Protein AF-A0ABD3BQ41-F1 (afdb_monomer_lite)

Foldseek 3Di:
DPDPPDFKDKAADPQKDFLVVQVVVVPVVDDLVDWAKEAADAPDPVSCVVAHRFWHDRNLMIMTRPVNVVVCVVCLVVQCVVPVVQDDDGSSVSSSCVVVVHTYPYDLLRYNCPDEEACLVVVVVRPPGQNTMDGPLVHYDQNDPPDDSVVSVVVVVVVSD

Radius of gyration: 16.34 Å; chains: 1; bounding box: 42×36×44 Å

InterPro domains:
  IPR006740 Protein of unknown function DUF604 [PF04646] (47-158)

pLDDT: mean 90.72, std 9.32, range [52.38, 98.75]

Organism: NCBI:txid1961234

Structure (mmCIF, N/CA/C/O backbone):
data_AF-A0ABD3BQ41-F1
#
_entry.id   AF-A0ABD3BQ41-F1
#
loop_
_atom_site.group_PDB
_atom_site.id
_atom_site.type_symbol
_atom_site.label_atom_id
_atom_site.label_alt_id
_atom_site.label_comp_id
_atom_site.label_asym_id
_atom_site.label_entity_id
_atom_site.label_seq_id
_atom_site.pdbx_PDB_ins_code
_atom_site.Cartn_x
_atom_site.Cartn_y
_atom_site.Cartn_z
_atom_site.occupancy
_atom_site.B_iso_or_equiv
_atom_site.auth_seq_id
_atom_site.auth_comp_id
_atom_site.auth_asym_id
_atom_site.auth_atom_id
_atom_site.pdbx_PDB_model_num
ATOM 1 N N . MET A 1 1 ? -20.639 2.529 5.522 1.00 55.22 1 MET A N 1
ATOM 2 C CA . MET A 1 1 ? -20.097 1.268 4.955 1.00 55.22 1 MET A CA 1
ATOM 3 C C . MET A 1 1 ? -21.197 0.204 4.922 1.00 55.22 1 MET A C 1
ATOM 5 O O . MET A 1 1 ? -21.706 -0.122 5.985 1.00 55.22 1 MET A O 1
ATOM 9 N N . GLY A 1 2 ? -21.616 -0.276 3.739 1.00 52.38 2 GLY A N 1
ATOM 10 C CA . GLY A 1 2 ? -22.884 -1.019 3.554 1.00 52.38 2 GLY A CA 1
ATOM 11 C C . GLY A 1 2 ? -22.803 -2.370 2.828 1.00 52.38 2 GLY A C 1
ATOM 12 O O . GLY A 1 2 ? -23.832 -2.872 2.393 1.00 52.38 2 GLY A O 1
ATOM 13 N N . ASN A 1 3 ? -21.614 -2.960 2.676 1.00 63.28 3 ASN A N 1
ATOM 14 C CA . ASN A 1 3 ? -21.458 -4.294 2.090 1.00 63.28 3 ASN A CA 1
ATOM 15 C C . ASN A 1 3 ? -20.901 -5.263 3.144 1.00 63.28 3 ASN A C 1
ATOM 17 O O . ASN A 1 3 ? -19.790 -5.067 3.636 1.00 63.28 3 ASN A O 1
ATOM 21 N N . ASN A 1 4 ? -21.682 -6.287 3.499 1.00 66.00 4 ASN A N 1
ATOM 22 C CA . ASN A 1 4 ? -21.367 -7.231 4.579 1.00 66.00 4 ASN A CA 1
ATOM 23 C C . ASN A 1 4 ? -20.271 -8.250 4.222 1.00 66.00 4 ASN A C 1
ATOM 25 O O . ASN A 1 4 ? -19.915 -9.058 5.073 1.00 66.00 4 ASN A O 1
ATOM 29 N N . ASN A 1 5 ? -19.741 -8.229 2.994 1.00 87.19 5 ASN A N 1
ATOM 30 C CA . ASN A 1 5 ? -18.760 -9.215 2.531 1.00 87.19 5 ASN A CA 1
ATOM 31 C C . ASN A 1 5 ? -17.375 -8.627 2.193 1.00 87.19 5 ASN A C 1
ATOM 33 O O . ASN A 1 5 ? -16.519 -9.328 1.658 1.00 87.19 5 ASN A O 1
ATOM 37 N N . VAL A 1 6 ? -17.137 -7.341 2.473 1.00 93.88 6 VAL A N 1
ATOM 38 C CA . VAL A 1 6 ? -15.811 -6.731 2.277 1.00 93.88 6 VAL A CA 1
ATOM 39 C C . VAL A 1 6 ? -14.909 -7.103 3.451 1.00 93.88 6 VAL A C 1
ATOM 41 O O . VAL A 1 6 ? -15.266 -6.866 4.601 1.00 93.88 6 VAL A O 1
ATOM 44 N N . ARG A 1 7 ? -13.738 -7.675 3.155 1.00 96.75 7 ARG A N 1
ATOM 45 C CA . ARG A 1 7 ? -12.737 -8.095 4.156 1.00 96.75 7 ARG A CA 1
ATOM 46 C C . ARG A 1 7 ? -11.553 -7.138 4.248 1.00 96.75 7 ARG A C 1
ATOM 48 O O . ARG A 1 7 ? -11.039 -6.903 5.336 1.00 96.75 7 ARG A O 1
ATOM 55 N N . TRP A 1 8 ? -11.164 -6.570 3.112 1.00 98.00 8 TRP A N 1
ATOM 56 C CA . TRP A 1 8 ? -9.975 -5.743 2.957 1.00 98.00 8 TRP A CA 1
ATOM 57 C C . TRP A 1 8 ? -10.299 -4.526 2.098 1.00 98.00 8 TRP A C 1
ATOM 59 O O . TRP A 1 8 ? -11.072 -4.627 1.144 1.00 98.00 8 TRP A O 1
ATOM 69 N N . PHE A 1 9 ? -9.692 -3.395 2.436 1.00 97.50 9 PHE A N 1
ATOM 70 C CA . PHE A 1 9 ? -9.621 -2.208 1.593 1.00 97.50 9 PHE A CA 1
ATOM 71 C C . PHE A 1 9 ? -8.176 -2.035 1.160 1.00 97.50 9 PHE A C 1
ATOM 73 O O . PHE A 1 9 ? -7.289 -2.123 2.004 1.00 97.50 9 PHE A O 1
ATOM 80 N N . VAL A 1 10 ? -7.951 -1.805 -0.128 1.00 97.81 10 VAL A N 1
ATOM 81 C CA . VAL A 1 10 ? -6.614 -1.639 -0.703 1.00 97.81 10 VAL A CA 1
ATOM 82 C C . VAL A 1 10 ? -6.526 -0.233 -1.278 1.00 97.81 10 VAL A C 1
ATOM 84 O O . VAL A 1 10 ? -7.430 0.187 -2.000 1.00 97.81 10 VAL A O 1
ATOM 87 N N . MET A 1 11 ? -5.469 0.483 -0.916 1.00 96.31 11 MET A N 1
ATOM 88 C CA . MET A 1 11 ? -5.113 1.797 -1.442 1.00 96.31 11 MET A CA 1
ATOM 89 C C . MET A 1 11 ? -3.844 1.652 -2.284 1.00 96.31 11 MET A C 1
ATOM 91 O O . MET A 1 11 ? -2.986 0.830 -1.962 1.00 96.31 11 MET A O 1
ATOM 95 N N . GLY A 1 12 ? -3.767 2.417 -3.366 1.00 95.06 12 GLY A N 1
ATOM 96 C CA . GLY A 1 12 ? -2.592 2.573 -4.214 1.00 95.06 12 GLY A CA 1
ATOM 97 C C . GLY A 1 12 ? -2.723 3.846 -5.048 1.00 95.06 12 GLY A C 1
ATOM 98 O O . GLY A 1 12 ? -3.836 4.372 -5.179 1.00 95.06 12 GLY A O 1
ATOM 99 N N . ASP A 1 13 ? -1.610 4.302 -5.607 1.00 93.25 13 ASP A N 1
ATOM 100 C CA . ASP A 1 13 ? -1.566 5.447 -6.516 1.00 93.25 13 ASP A CA 1
ATOM 101 C C . ASP A 1 13 ? -1.982 5.044 -7.944 1.00 93.25 13 ASP A C 1
ATOM 103 O O . ASP A 1 13 ? -2.185 3.865 -8.258 1.00 93.25 13 ASP A O 1
ATOM 107 N N . ASP A 1 14 ? -2.175 6.028 -8.826 1.00 91.00 14 ASP A N 1
ATOM 108 C CA . ASP A 1 14 ? -2.661 5.817 -10.196 1.00 91.00 14 ASP A CA 1
ATOM 109 C C . ASP A 1 14 ? -1.618 5.193 -11.141 1.00 91.00 14 ASP A C 1
ATOM 111 O O . ASP A 1 14 ? -1.974 4.671 -12.202 1.00 91.00 14 ASP A O 1
ATOM 115 N N . ASP A 1 15 ? -0.354 5.175 -10.731 1.00 89.88 15 ASP A N 1
ATOM 116 C CA . ASP A 1 15 ? 0.783 4.516 -11.375 1.00 89.88 15 ASP A CA 1
ATOM 117 C C . ASP A 1 15 ? 1.266 3.256 -10.616 1.00 89.88 15 ASP A C 1
ATOM 119 O O . ASP A 1 15 ? 2.312 2.683 -10.946 1.00 89.88 15 ASP A O 1
ATOM 123 N N . THR A 1 16 ? 0.487 2.765 -9.643 1.00 92.06 16 THR A N 1
ATOM 124 C CA . THR A 1 16 ? 0.738 1.494 -8.945 1.00 92.06 16 THR A CA 1
ATOM 125 C C . THR A 1 16 ? 0.128 0.309 -9.691 1.00 92.06 16 THR A C 1
ATOM 127 O O . THR A 1 16 ? -1.073 0.248 -9.962 1.00 92.06 16 THR A O 1
ATOM 130 N N . VAL A 1 17 ? 0.942 -0.713 -9.960 1.00 91.88 17 VAL A N 1
ATOM 131 C CA . VAL A 1 17 ? 0.500 -1.968 -10.581 1.00 91.88 17 VAL A CA 1
ATOM 132 C C . VAL A 1 17 ? 0.466 -3.077 -9.536 1.00 91.88 17 VAL A C 1
ATOM 134 O O . VAL A 1 17 ? 1.503 -3.444 -8.990 1.00 91.88 17 VAL A O 1
ATOM 137 N N . PHE A 1 18 ? -0.716 -3.656 -9.297 1.00 93.44 18 PHE A N 1
ATOM 138 C CA . PHE A 1 18 ? -0.901 -4.786 -8.380 1.00 93.44 18 PHE A CA 1
ATOM 139 C C . PHE A 1 18 ? -0.964 -6.134 -9.103 1.00 93.44 18 PHE A C 1
ATOM 141 O O . PHE A 1 18 ? -1.746 -6.330 -10.037 1.00 93.44 18 PHE A O 1
ATOM 148 N N . VAL A 1 19 ? -0.244 -7.118 -8.570 1.00 93.62 19 VAL A N 1
ATOM 149 C CA . VAL A 1 19 ? -0.401 -8.537 -8.901 1.00 93.62 19 VAL A CA 1
ATOM 150 C C . VAL A 1 19 ? -1.518 -9.103 -8.030 1.00 93.62 19 VAL A C 1
ATOM 152 O O . VAL A 1 19 ? -1.294 -9.642 -6.947 1.00 93.62 19 VAL A O 1
ATOM 155 N N . THR A 1 20 ? -2.756 -8.918 -8.483 1.00 93.62 20 THR A N 1
ATOM 156 C CA . THR A 1 20 ? -3.960 -9.159 -7.667 1.00 93.62 20 THR A CA 1
ATOM 157 C C . THR A 1 20 ? -4.057 -10.574 -7.086 1.00 93.62 20 THR A C 1
ATOM 159 O O . THR A 1 20 ? -4.438 -10.718 -5.925 1.00 93.62 20 THR A O 1
ATOM 162 N N . ASP A 1 21 ? -3.641 -11.611 -7.818 1.00 93.62 21 ASP A N 1
ATOM 163 C CA . ASP A 1 21 ? -3.617 -12.988 -7.303 1.00 93.62 21 ASP A CA 1
ATOM 164 C C . ASP A 1 21 ? -2.658 -13.147 -6.113 1.00 93.62 21 ASP A C 1
ATOM 166 O O . ASP A 1 21 ? -2.995 -13.785 -5.111 1.00 93.62 21 ASP A O 1
ATOM 170 N N . ASN A 1 22 ? -1.478 -12.525 -6.181 1.00 95.25 22 ASN A N 1
ATOM 171 C CA . ASN A 1 22 ? -0.509 -12.532 -5.086 1.00 95.25 22 ASN A CA 1
ATOM 172 C C . ASN A 1 22 ? -0.988 -11.684 -3.909 1.00 95.25 22 ASN A C 1
ATOM 174 O O . ASN A 1 22 ? -0.867 -12.125 -2.769 1.00 95.25 22 ASN A O 1
ATOM 178 N N . LEU A 1 23 ? -1.599 -10.527 -4.174 1.00 96.94 23 LEU A N 1
ATOM 179 C CA . LEU A 1 23 ? -2.230 -9.705 -3.143 1.00 96.94 23 LEU A CA 1
ATOM 180 C C . LEU A 1 23 ? -3.273 -10.514 -2.359 1.00 96.94 23 LEU A C 1
ATOM 182 O O . LEU A 1 23 ? -3.229 -10.562 -1.134 1.00 96.94 23 LEU A O 1
ATOM 186 N N . VAL A 1 24 ? -4.178 -11.212 -3.052 1.00 96.31 24 VAL A N 1
ATOM 187 C CA . VAL A 1 24 ? -5.196 -12.056 -2.407 1.00 96.31 24 VAL A CA 1
ATOM 188 C C . VAL A 1 24 ? -4.555 -13.198 -1.615 1.00 96.31 24 VAL A C 1
ATOM 190 O O . VAL A 1 24 ? -4.980 -13.467 -0.492 1.00 96.31 24 VAL A O 1
ATOM 193 N N . ARG A 1 25 ? -3.521 -13.858 -2.156 1.00 95.75 25 ARG A N 1
ATOM 194 C CA . ARG A 1 25 ? -2.772 -14.907 -1.439 1.00 95.75 25 ARG A CA 1
ATOM 195 C C . ARG A 1 25 ? -2.151 -14.381 -0.147 1.00 95.75 25 ARG A C 1
ATOM 197 O O . ARG A 1 25 ? -2.304 -15.032 0.881 1.00 95.75 25 ARG A O 1
ATOM 204 N N . VAL A 1 26 ? -1.513 -13.212 -0.193 1.00 97.44 26 VAL A N 1
ATOM 205 C CA . VAL A 1 26 ? -0.890 -12.578 0.976 1.00 97.44 26 VAL A CA 1
ATOM 206 C C . VAL A 1 26 ? -1.944 -12.208 2.019 1.00 97.44 26 VAL A C 1
ATOM 208 O O . VAL A 1 26 ? -1.834 -12.604 3.175 1.00 97.44 26 VAL A O 1
ATOM 211 N N . LEU A 1 27 ? -3.025 -11.532 1.618 1.00 97.94 27 LEU A N 1
ATOM 212 C CA . LEU A 1 27 ? -4.088 -11.119 2.542 1.00 97.94 27 LEU A CA 1
ATOM 213 C C . LEU A 1 27 ? -4.843 -12.302 3.170 1.00 97.94 27 LEU A C 1
ATOM 215 O O . LEU A 1 27 ? -5.347 -12.183 4.284 1.00 97.94 27 LEU A O 1
ATOM 219 N N . ASN A 1 28 ? -4.900 -13.455 2.496 1.00 96.94 28 ASN A N 1
ATOM 220 C CA . ASN A 1 28 ? -5.500 -14.678 3.040 1.00 96.94 28 ASN A CA 1
ATOM 221 C C . ASN A 1 28 ? -4.681 -15.324 4.170 1.00 96.94 28 ASN A C 1
ATOM 223 O O . ASN A 1 28 ? -5.201 -16.210 4.846 1.00 96.94 28 ASN A O 1
ATOM 227 N N . MET A 1 29 ? -3.433 -14.901 4.396 1.00 97.12 29 MET A N 1
ATOM 228 C CA . MET A 1 29 ? -2.629 -15.373 5.531 1.00 97.12 29 MET A CA 1
ATOM 229 C C . MET A 1 29 ? -3.083 -14.768 6.870 1.00 97.12 29 MET A C 1
ATOM 231 O O . MET A 1 29 ? -2.727 -15.282 7.929 1.00 97.12 29 MET A O 1
ATOM 235 N N . TYR A 1 30 ? -3.869 -13.689 6.830 1.00 98.12 30 TYR A N 1
ATOM 236 C CA . TYR A 1 30 ? -4.244 -12.892 7.994 1.00 98.12 30 TYR A CA 1
ATOM 237 C C . TYR A 1 30 ? -5.725 -13.067 8.357 1.00 98.12 30 TYR A C 1
ATOM 239 O O . TYR A 1 30 ? -6.597 -13.125 7.486 1.00 98.12 30 TYR A O 1
ATOM 247 N N . ASP A 1 31 ? -6.037 -13.096 9.659 1.00 97.88 31 ASP A N 1
ATOM 248 C CA . ASP A 1 31 ? -7.427 -13.062 10.131 1.00 97.88 31 ASP A CA 1
ATOM 249 C C . ASP A 1 31 ? -8.025 -11.669 9.893 1.00 97.88 31 ASP A C 1
ATOM 251 O O . ASP A 1 31 ? -7.796 -10.728 10.652 1.00 97.88 31 ASP A O 1
ATOM 255 N N . HIS A 1 32 ? -8.841 -11.541 8.847 1.00 96.94 32 HIS A N 1
ATOM 256 C CA . HIS A 1 32 ? -9.467 -10.277 8.450 1.00 96.94 32 HIS A CA 1
ATOM 257 C C . HIS A 1 32 ? -10.413 -9.671 9.509 1.00 96.94 32 HIS A C 1
ATOM 259 O O . HIS A 1 32 ? -10.973 -8.596 9.283 1.00 96.94 32 HIS A O 1
ATOM 265 N N . ASN A 1 33 ? -10.676 -10.366 10.622 1.00 97.00 33 ASN A N 1
ATOM 266 C CA . ASN A 1 33 ? -11.464 -9.852 11.742 1.00 97.00 33 ASN A CA 1
ATOM 267 C C . ASN A 1 33 ? -10.618 -9.092 12.779 1.00 97.00 33 ASN A C 1
ATOM 269 O O . ASN A 1 33 ? -11.193 -8.441 13.653 1.00 97.00 33 ASN A O 1
ATOM 273 N N . GLN A 1 34 ? -9.286 -9.133 12.673 1.00 98.12 34 GLN A N 1
ATOM 274 C CA . GLN A 1 34 ? -8.368 -8.343 13.498 1.00 98.12 34 GLN A CA 1
ATOM 275 C C . GLN A 1 34 ? -7.970 -7.040 12.804 1.00 98.12 34 GLN A C 1
ATOM 277 O O . GLN A 1 34 ? -8.228 -6.850 11.617 1.00 98.12 34 GLN A O 1
ATOM 282 N N . TYR A 1 35 ? -7.321 -6.138 13.544 1.00 98.56 35 TYR A N 1
ATOM 283 C CA . TYR A 1 35 ? -6.768 -4.911 12.981 1.00 98.56 35 TYR A CA 1
ATOM 284 C C . TYR A 1 35 ? -5.431 -5.173 12.297 1.00 98.56 35 TYR A C 1
ATOM 286 O O . TYR A 1 35 ? -4.426 -5.435 12.950 1.00 98.56 35 TYR A O 1
ATOM 294 N N . TYR A 1 36 ? -5.432 -5.028 10.977 1.00 98.62 36 TYR A N 1
ATOM 295 C CA . TYR A 1 36 ? -4.237 -5.117 10.149 1.00 98.62 36 TYR A CA 1
ATOM 296 C C . TYR A 1 36 ? -4.093 -3.897 9.249 1.00 98.62 36 TYR A C 1
ATOM 298 O O . TYR A 1 36 ? -5.044 -3.540 8.548 1.00 98.62 36 TYR A O 1
ATOM 306 N N . TYR A 1 37 ? -2.890 -3.321 9.262 1.00 98.69 37 TYR A N 1
ATOM 307 C CA . TYR A 1 37 ? -2.370 -2.329 8.323 1.00 98.69 37 TYR A CA 1
ATOM 308 C C . TYR A 1 37 ? -1.153 -2.952 7.631 1.00 98.69 37 TYR A C 1
ATOM 310 O O . TYR A 1 37 ? -0.089 -3.060 8.236 1.00 98.69 37 TYR A O 1
ATOM 318 N N . ILE A 1 38 ? -1.346 -3.463 6.415 1.00 98.75 38 ILE A N 1
ATOM 319 C CA . ILE A 1 38 ? -0.385 -4.304 5.689 1.00 98.75 38 ILE A CA 1
ATOM 320 C C . ILE A 1 38 ? 0.162 -3.536 4.492 1.00 98.75 38 ILE A C 1
ATOM 322 O O . ILE A 1 38 ? -0.612 -3.038 3.684 1.00 98.75 38 ILE A O 1
ATOM 326 N N . GLY A 1 39 ? 1.478 -3.487 4.343 1.00 98.19 39 GLY A N 1
ATOM 327 C CA . GLY A 1 39 ? 2.152 -2.842 3.216 1.00 98.19 39 GLY A CA 1
ATOM 328 C C . GLY A 1 39 ? 3.658 -2.845 3.439 1.00 98.19 39 GLY A C 1
ATOM 329 O O . GLY A 1 39 ? 4.160 -3.679 4.193 1.00 98.19 39 GLY A O 1
ATOM 330 N N . SER A 1 40 ? 4.392 -1.906 2.845 1.00 97.06 40 SER A N 1
ATOM 331 C CA . SER A 1 40 ? 5.836 -1.791 3.077 1.00 97.06 40 SER A CA 1
ATOM 332 C C . SER A 1 40 ? 6.306 -0.343 3.174 1.00 97.06 40 SER A C 1
ATOM 334 O O . SER A 1 40 ? 5.660 0.588 2.699 1.00 97.06 40 SER A O 1
ATOM 336 N N . SER A 1 41 ? 7.462 -0.178 3.813 1.00 95.38 41 SER A N 1
ATOM 337 C CA . SER A 1 41 ? 8.236 1.061 3.775 1.00 95.38 41 SER A CA 1
ATOM 338 C C . SER A 1 41 ? 8.914 1.212 2.407 1.00 95.38 41 SER A C 1
ATOM 340 O O . SER A 1 41 ? 9.144 0.210 1.729 1.00 95.38 41 SER A O 1
ATOM 342 N N . SER A 1 42 ? 9.358 2.417 2.055 1.00 94.19 42 SER A N 1
ATOM 343 C CA . SER A 1 42 ? 10.108 2.649 0.816 1.00 94.19 42 SER A CA 1
ATOM 344 C C . SER A 1 42 ? 11.445 1.895 0.806 1.00 94.19 42 SER A C 1
ATOM 346 O O . SER A 1 42 ? 12.080 1.693 1.847 1.00 94.19 42 SER A O 1
ATOM 348 N N . GLU A 1 43 ? 11.917 1.488 -0.370 1.00 91.62 43 GLU A N 1
ATOM 349 C CA . GLU A 1 43 ? 13.292 1.020 -0.579 1.00 91.62 43 GLU A CA 1
ATOM 350 C C . GLU A 1 43 ? 14.312 2.155 -0.400 1.00 91.62 43 GLU A C 1
ATOM 352 O O . GLU A 1 43 ? 15.494 1.907 -0.148 1.00 91.62 43 GLU A O 1
ATOM 357 N N . SER A 1 44 ? 13.867 3.411 -0.503 1.00 91.12 44 SER A N 1
ATOM 358 C CA . SER A 1 44 ? 14.713 4.580 -0.309 1.00 91.12 44 SER A CA 1
ATOM 359 C C . SER A 1 44 ? 14.916 4.878 1.174 1.00 91.12 44 SER A C 1
ATOM 361 O O . SER A 1 44 ? 14.005 5.262 1.908 1.00 91.12 44 SER A O 1
ATOM 363 N N . HIS A 1 45 ? 16.165 4.755 1.626 1.00 90.69 45 HIS A N 1
ATOM 364 C CA . HIS A 1 45 ? 16.542 5.061 3.006 1.00 90.69 45 HIS A CA 1
ATOM 365 C C . HIS A 1 45 ? 16.239 6.515 3.392 1.00 90.69 45 HIS A C 1
ATOM 367 O O . HIS A 1 45 ? 15.781 6.775 4.502 1.00 90.69 45 HIS A O 1
ATOM 373 N N . LEU A 1 46 ? 16.457 7.457 2.466 1.00 92.31 46 LEU A N 1
ATOM 374 C CA . LEU A 1 46 ? 16.177 8.873 2.700 1.00 92.31 46 LEU A CA 1
ATOM 375 C C . LEU A 1 46 ? 14.684 9.107 2.926 1.00 92.31 46 LEU A C 1
ATOM 377 O O . LEU A 1 46 ? 14.325 9.767 3.896 1.00 92.31 46 LEU A O 1
ATOM 381 N N . GLN A 1 47 ? 13.826 8.512 2.093 1.00 92.81 47 GLN A N 1
ATOM 382 C CA . GLN A 1 47 ? 12.373 8.613 2.247 1.00 92.81 47 GLN A CA 1
ATOM 383 C C . GLN A 1 47 ? 11.940 8.139 3.639 1.00 92.81 47 GLN A C 1
ATOM 385 O O . GLN A 1 47 ? 11.212 8.849 4.329 1.00 92.81 47 GLN A O 1
ATOM 390 N N . ASN A 1 48 ? 12.454 6.995 4.098 1.00 94.44 48 ASN A N 1
ATOM 391 C CA . ASN A 1 48 ? 12.087 6.443 5.406 1.00 94.44 48 ASN A CA 1
ATOM 392 C C . ASN A 1 48 ? 12.571 7.292 6.595 1.00 94.44 48 ASN A C 1
ATOM 394 O O . ASN A 1 48 ? 11.930 7.282 7.644 1.00 94.44 48 ASN A O 1
ATOM 398 N N . ILE A 1 49 ? 13.700 8.004 6.460 1.00 94.19 49 ILE A N 1
ATOM 399 C CA . ILE A 1 49 ? 14.171 8.961 7.478 1.00 94.19 49 ILE A CA 1
ATOM 400 C C . ILE A 1 49 ? 13.248 10.178 7.547 1.00 94.19 49 ILE A C 1
ATOM 402 O O . ILE A 1 49 ? 12.962 10.654 8.643 1.00 94.19 49 ILE A O 1
ATOM 406 N N . TYR A 1 50 ? 12.825 10.698 6.393 1.00 92.56 50 TYR A N 1
ATOM 407 C CA . TYR A 1 50 ? 11.994 11.900 6.331 1.00 92.56 50 TYR A CA 1
ATOM 408 C C . TYR A 1 50 ? 10.551 11.651 6.770 1.00 92.56 50 TYR A C 1
ATOM 410 O O . TYR A 1 50 ? 9.975 12.519 7.420 1.00 92.56 50 TYR A O 1
ATOM 418 N N . PHE A 1 51 ? 9.992 10.488 6.430 1.00 93.88 51 PHE A N 1
ATOM 419 C CA . PHE A 1 51 ? 8.612 10.129 6.745 1.00 93.88 51 PHE A CA 1
ATOM 420 C C . PHE A 1 51 ? 8.551 9.167 7.929 1.00 93.88 51 PHE A C 1
ATOM 422 O O . PHE A 1 51 ? 8.427 9.595 9.074 1.00 93.88 51 PHE A O 1
ATOM 429 N N . SER A 1 52 ? 8.650 7.858 7.687 1.00 94.19 52 SER A N 1
ATOM 430 C CA . SER A 1 52 ? 8.683 6.866 8.761 1.00 94.19 52 SER A CA 1
ATOM 431 C C . SER A 1 52 ? 9.037 5.479 8.238 1.00 94.19 52 SER A C 1
ATOM 433 O O . SER A 1 52 ? 8.552 5.043 7.198 1.00 94.19 52 SER A O 1
ATOM 435 N N . TYR A 1 53 ? 9.780 4.716 9.038 1.00 94.88 53 TYR A N 1
ATOM 436 C CA . TYR A 1 53 ? 9.964 3.275 8.827 1.00 94.88 53 TYR A CA 1
ATOM 437 C C . TYR A 1 53 ? 8.711 2.449 9.162 1.00 94.88 53 TYR A C 1
ATOM 439 O O . TYR A 1 53 ? 8.638 1.274 8.808 1.00 94.88 53 TYR A O 1
ATOM 447 N N . GLY A 1 54 ? 7.748 3.043 9.875 1.00 95.75 54 GLY A N 1
ATOM 448 C CA . GLY A 1 54 ? 6.479 2.424 10.263 1.00 95.75 54 GLY A CA 1
ATOM 449 C C . GLY A 1 54 ? 5.289 2.856 9.403 1.00 95.75 54 GLY A C 1
ATOM 450 O O . GLY A 1 54 ? 4.153 2.612 9.800 1.00 95.75 54 GLY A O 1
ATOM 451 N N . MET A 1 55 ? 5.532 3.526 8.275 1.00 96.69 55 MET A N 1
ATOM 452 C CA . MET A 1 55 ? 4.513 3.920 7.300 1.00 96.69 55 MET A CA 1
ATOM 453 C C . MET A 1 55 ? 4.477 2.911 6.153 1.00 96.69 55 MET A C 1
ATOM 455 O O . MET A 1 55 ? 5.529 2.550 5.624 1.00 96.69 55 MET A O 1
ATOM 459 N N . ALA A 1 56 ? 3.281 2.475 5.755 1.00 97.69 56 ALA A N 1
ATOM 460 C CA . ALA A 1 56 ? 3.107 1.885 4.434 1.00 97.69 56 ALA A CA 1
ATOM 461 C C . ALA A 1 56 ? 3.016 3.016 3.413 1.00 97.69 56 ALA A C 1
ATOM 463 O O . ALA A 1 56 ? 2.149 3.881 3.550 1.00 97.69 56 ALA A O 1
ATOM 464 N N . TYR A 1 57 ? 3.892 3.008 2.415 1.00 96.94 57 TYR A N 1
ATOM 465 C CA . TYR A 1 57 ? 3.872 4.017 1.364 1.00 96.94 57 TYR A CA 1
ATOM 466 C C . TYR A 1 57 ? 2.743 3.718 0.370 1.00 96.94 57 TYR A C 1
ATOM 468 O O . TYR A 1 57 ? 2.580 2.580 -0.073 1.00 96.94 57 TYR A O 1
ATOM 476 N N . GLY A 1 58 ? 1.961 4.738 0.034 1.00 95.56 58 GLY A N 1
ATOM 477 C CA . GLY A 1 58 ? 0.769 4.668 -0.808 1.00 95.56 58 GLY A CA 1
ATOM 478 C C . GLY A 1 58 ? 1.087 4.289 -2.244 1.00 95.56 58 GLY A C 1
ATOM 479 O O . GLY A 1 58 ? 0.363 3.483 -2.820 1.00 95.56 58 GLY A O 1
ATOM 480 N N . GLY A 1 59 ? 2.239 4.713 -2.762 1.00 94.38 59 GLY A N 1
ATOM 481 C CA . GLY A 1 59 ? 2.722 4.274 -4.067 1.00 94.38 59 GLY A CA 1
ATOM 482 C C . GLY A 1 59 ? 2.945 2.762 -4.132 1.00 94.38 59 GLY A C 1
ATOM 483 O O . GLY A 1 59 ? 2.435 2.090 -5.022 1.00 94.38 59 GLY A O 1
ATOM 484 N N . SER A 1 60 ? 3.585 2.158 -3.129 1.00 95.19 60 SER A N 1
ATOM 485 C CA . SER A 1 60 ? 3.669 0.697 -3.010 1.00 95.19 60 SER A CA 1
ATOM 486 C C . SER A 1 60 ? 2.293 0.072 -2.814 1.00 95.19 60 SER A C 1
ATOM 488 O O . SER A 1 60 ? 2.072 -1.089 -3.143 1.00 95.19 60 SER A O 1
ATOM 490 N N . GLY A 1 61 ? 1.347 0.849 -2.307 1.00 97.38 61 GLY A N 1
ATOM 491 C CA . GLY A 1 61 ? 0.038 0.404 -1.904 1.00 97.38 61 GLY A CA 1
ATOM 492 C C . GLY A 1 61 ? 0.041 -0.252 -0.533 1.00 97.38 61 GLY A C 1
ATOM 493 O O . GLY A 1 61 ? 1.049 -0.738 -0.017 1.00 97.38 61 GLY A O 1
ATOM 494 N N . PHE A 1 62 ? -1.138 -0.289 0.070 1.00 98.31 62 PHE A N 1
ATOM 495 C CA . PHE A 1 62 ? -1.347 -0.961 1.342 1.00 98.31 62 PHE A CA 1
ATOM 496 C C . PHE A 1 62 ? -2.778 -1.460 1.471 1.00 98.31 62 PHE A C 1
ATOM 498 O O . PHE A 1 62 ? -3.702 -0.972 0.819 1.00 98.31 62 PHE A O 1
ATOM 505 N N . ALA A 1 63 ? -2.971 -2.433 2.352 1.00 98.56 63 ALA A N 1
ATOM 506 C CA . ALA A 1 63 ? -4.266 -2.978 2.694 1.00 98.56 63 ALA A CA 1
ATOM 507 C C . ALA A 1 63 ? -4.597 -2.723 4.164 1.00 98.56 63 ALA A C 1
ATOM 509 O O . ALA A 1 63 ? -3.758 -2.897 5.049 1.00 98.56 63 ALA A O 1
ATOM 510 N N . ILE A 1 64 ? -5.852 -2.376 4.435 1.00 98.56 64 ILE A N 1
ATOM 511 C CA . ILE A 1 64 ? -6.401 -2.362 5.788 1.00 98.56 64 ILE A CA 1
ATOM 512 C C . ILE A 1 64 ? -7.563 -3.338 5.905 1.00 98.56 64 ILE A C 1
ATOM 514 O O . ILE A 1 64 ? -8.431 -3.433 5.032 1.00 98.56 64 ILE A O 1
ATOM 518 N N . SER A 1 65 ? -7.582 -4.070 7.012 1.00 98.44 65 SER A N 1
ATOM 519 C CA . SER A 1 65 ? -8.706 -4.939 7.370 1.00 98.44 65 SER A CA 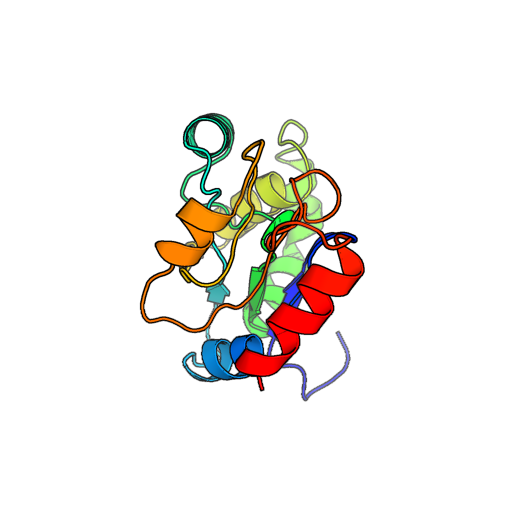1
ATOM 520 C C . SER A 1 65 ? -9.998 -4.128 7.532 1.00 98.44 65 SER A C 1
ATOM 522 O O . SER A 1 65 ? -9.991 -2.977 7.978 1.00 98.44 65 SER A O 1
ATOM 524 N N . TYR A 1 66 ? -11.136 -4.733 7.212 1.00 97.50 66 TYR A N 1
ATOM 525 C CA . TYR A 1 66 ? -12.446 -4.107 7.370 1.00 97.50 66 TYR A CA 1
ATOM 526 C C . TYR A 1 66 ? -12.747 -3.554 8.782 1.00 97.50 66 TYR A C 1
ATOM 528 O O . TYR A 1 66 ? -13.222 -2.416 8.881 1.00 97.50 66 TYR A O 1
ATOM 536 N N . PRO A 1 67 ? -12.496 -4.283 9.890 1.00 97.62 67 PRO A N 1
ATOM 537 C CA . PRO A 1 67 ? -12.722 -3.743 11.230 1.00 97.62 67 PRO A CA 1
ATOM 538 C C . PRO A 1 67 ? -11.813 -2.541 11.537 1.00 97.62 67 PRO A C 1
ATOM 540 O O . PRO A 1 67 ? -12.285 -1.592 12.165 1.00 97.62 67 PRO A O 1
ATOM 543 N N . LEU A 1 68 ? -10.574 -2.515 11.027 1.00 98.44 68 LEU A N 1
ATOM 544 C CA . LEU A 1 68 ? -9.699 -1.344 11.143 1.00 98.44 68 LEU A CA 1
ATOM 545 C C . LEU A 1 68 ? -10.241 -0.149 10.356 1.00 98.44 68 LEU A C 1
ATOM 547 O O . LEU A 1 68 ? -10.303 0.953 10.892 1.00 98.44 68 LEU A O 1
ATOM 551 N N . ALA A 1 69 ? -10.712 -0.361 9.125 1.00 97.94 69 ALA A N 1
ATOM 552 C CA . ALA A 1 69 ? -11.332 0.698 8.330 1.00 97.94 69 ALA A CA 1
ATOM 553 C C . ALA A 1 69 ? -12.546 1.315 9.047 1.00 97.94 69 ALA A C 1
ATOM 555 O O . ALA A 1 69 ? -12.704 2.533 9.068 1.00 97.94 69 ALA A O 1
ATOM 556 N N . LYS A 1 70 ? -13.375 0.495 9.709 1.00 97.38 70 LYS A N 1
ATOM 557 C CA . LYS A 1 70 ? -14.486 0.981 10.547 1.00 97.38 70 LYS A CA 1
ATOM 558 C C . LYS A 1 70 ? -14.032 1.794 11.757 1.00 97.38 70 LYS A C 1
ATOM 560 O O . LYS A 1 70 ? -14.765 2.680 12.195 1.00 97.38 70 LYS A O 1
ATOM 565 N N . ALA A 1 71 ? -12.898 1.447 12.358 1.00 98.12 71 ALA A N 1
ATOM 566 C CA . ALA A 1 71 ? -12.337 2.208 13.468 1.00 98.12 71 ALA A CA 1
ATOM 567 C C . ALA A 1 71 ? -11.784 3.552 12.980 1.00 98.12 71 ALA A C 1
ATOM 569 O O . ALA A 1 71 ? -12.080 4.587 13.577 1.00 98.12 71 ALA A O 1
ATOM 570 N N . LEU A 1 72 ? -11.064 3.529 11.857 1.00 98.00 72 LEU A N 1
ATOM 571 C CA . LEU A 1 72 ? -10.506 4.704 11.202 1.00 98.00 72 LEU A CA 1
ATOM 572 C C . LEU A 1 72 ? -11.596 5.696 10.777 1.00 98.00 72 LEU A C 1
ATOM 574 O O . LEU A 1 72 ? -11.504 6.865 11.125 1.00 98.00 72 LEU A O 1
ATOM 578 N N . ASP A 1 73 ? -12.671 5.239 10.132 1.00 97.19 73 ASP A N 1
ATOM 579 C CA . ASP A 1 73 ? -13.810 6.069 9.689 1.00 97.19 73 ASP A CA 1
ATOM 580 C C . ASP A 1 73 ? -14.399 6.941 10.812 1.00 97.19 73 ASP A C 1
ATOM 582 O O . ASP A 1 73 ? -14.788 8.085 10.597 1.00 97.19 73 ASP A O 1
ATOM 586 N N . LYS A 1 74 ? -14.393 6.444 12.055 1.00 97.75 74 LYS A N 1
ATOM 587 C CA . LYS A 1 74 ? -14.915 7.179 13.219 1.00 97.75 74 LYS A CA 1
ATOM 588 C C . LYS A 1 74 ? -14.010 8.318 13.691 1.00 97.75 74 LYS A C 1
ATOM 590 O O . LYS A 1 74 ? -14.452 9.135 14.503 1.00 97.75 74 LYS A O 1
ATOM 595 N N . MET A 1 75 ? -12.745 8.341 13.272 1.00 97.19 75 MET A N 1
ATOM 596 C CA . MET A 1 75 ? -11.733 9.244 13.829 1.00 97.19 75 MET A CA 1
ATOM 597 C C . MET A 1 75 ? -10.847 9.952 12.794 1.00 97.19 75 MET A C 1
ATOM 599 O O . MET A 1 75 ? -10.224 10.953 13.153 1.00 97.19 75 MET A O 1
ATOM 603 N N . GLN A 1 76 ? -10.843 9.513 11.530 1.00 96.00 76 GLN A N 1
ATOM 604 C CA . GLN A 1 76 ? -9.950 10.005 10.475 1.00 96.00 76 GLN A CA 1
ATOM 605 C C . GLN A 1 76 ? -10.017 11.524 10.296 1.00 96.00 76 GLN A C 1
ATOM 607 O O . GLN A 1 76 ? -8.976 12.172 10.252 1.00 96.00 76 GLN A O 1
ATOM 612 N N . ASP A 1 77 ? -11.217 12.117 10.293 1.00 96.31 77 ASP A N 1
ATOM 613 C CA . ASP A 1 77 ? -11.388 13.554 10.054 1.00 96.31 77 ASP A CA 1
ATOM 614 C C . ASP A 1 77 ? -10.678 14.379 11.133 1.00 96.31 77 ASP A C 1
ATOM 616 O O . ASP A 1 77 ? -9.987 15.356 10.846 1.00 96.31 77 ASP A O 1
ATOM 620 N N . LYS A 1 78 ? -10.802 13.947 12.394 1.00 97.44 78 LYS A N 1
ATOM 621 C CA . LYS A 1 78 ? -10.149 14.598 13.537 1.00 97.44 78 LYS A CA 1
ATOM 622 C C . LYS A 1 78 ? -8.648 14.337 13.543 1.00 97.44 78 LYS A C 1
ATOM 624 O O . LYS A 1 78 ? -7.8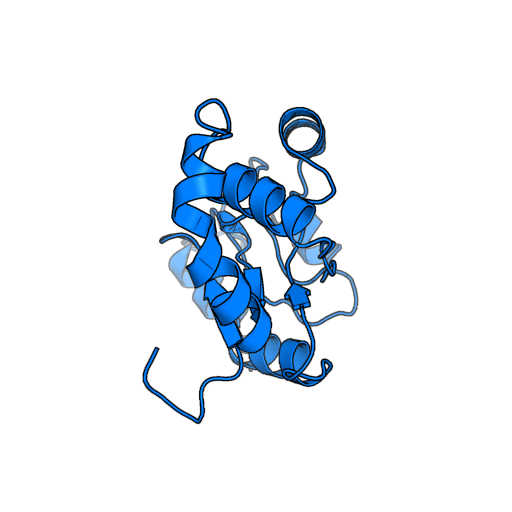86 15.240 13.868 1.00 97.44 78 LYS A O 1
ATOM 629 N N . CYS A 1 79 ? -8.226 13.125 13.188 1.00 97.50 79 CYS A N 1
ATOM 630 C CA . CYS A 1 79 ? -6.816 12.778 13.063 1.00 97.50 79 CYS A CA 1
ATOM 631 C C . CYS A 1 79 ? -6.113 13.667 12.025 1.00 97.50 79 CYS A C 1
ATOM 633 O O . CYS A 1 79 ? -5.144 14.347 12.350 1.00 97.50 79 CYS A O 1
ATOM 635 N N . ILE A 1 80 ? -6.660 13.766 10.811 1.00 95.44 80 ILE A N 1
ATOM 636 C CA . ILE A 1 80 ? -6.097 14.588 9.731 1.00 95.44 80 ILE A CA 1
ATOM 637 C C . ILE A 1 80 ? -6.027 16.069 10.137 1.00 95.44 80 ILE A C 1
ATOM 639 O O . ILE A 1 80 ? -5.045 16.746 9.841 1.00 95.44 80 ILE A O 1
ATOM 643 N N . GLN A 1 81 ? -7.031 16.571 10.866 1.00 96.12 81 GLN A N 1
ATOM 644 C CA . GLN A 1 81 ? -7.025 17.940 11.397 1.00 96.12 81 GLN A CA 1
ATOM 645 C C . GLN A 1 81 ? -5.972 18.174 12.490 1.00 96.12 81 GLN A C 1
ATOM 647 O O . GLN A 1 81 ? -5.487 19.297 12.620 1.00 96.12 81 GLN A O 1
ATOM 652 N N . ARG A 1 82 ? -5.612 17.150 13.276 1.00 96.56 82 ARG A N 1
ATOM 653 C CA . ARG A 1 82 ? -4.538 17.234 14.284 1.00 96.56 82 ARG A CA 1
ATOM 654 C C . ARG A 1 82 ? -3.145 17.229 13.668 1.00 96.56 82 ARG A C 1
ATOM 656 O O . ARG A 1 82 ? -2.236 17.812 14.254 1.00 96.56 82 ARG A O 1
ATOM 663 N N . TYR A 1 83 ? -2.991 16.622 12.493 1.00 95.44 83 TYR A N 1
ATOM 664 C CA . TYR A 1 83 ? -1.714 16.488 11.795 1.00 95.44 83 TYR A CA 1
ATOM 665 C C . TYR A 1 83 ? -1.686 17.229 10.444 1.00 95.44 83 TYR A C 1
ATOM 667 O O . TYR A 1 83 ? -1.372 16.632 9.412 1.00 95.44 83 TYR A O 1
ATOM 675 N N . PRO A 1 84 ? -1.975 18.546 10.405 1.00 94.44 84 PRO A N 1
ATOM 676 C CA . PRO A 1 84 ? -2.084 19.278 9.144 1.00 94.44 84 PRO A CA 1
ATOM 677 C C . PRO A 1 84 ? -0.737 19.424 8.420 1.00 94.44 84 PRO A C 1
ATOM 679 O O . PRO A 1 84 ? -0.723 19.577 7.201 1.00 94.44 84 PRO A O 1
ATOM 682 N N . GLY A 1 85 ? 0.377 19.374 9.161 1.00 94.50 85 GLY A N 1
ATOM 683 C CA . GLY A 1 85 ? 1.737 19.512 8.632 1.00 94.50 85 GLY A CA 1
ATOM 684 C C . GLY A 1 85 ? 2.345 18.231 8.054 1.00 94.50 85 GLY A C 1
ATOM 685 O O . GLY A 1 85 ? 3.411 18.319 7.456 1.00 94.50 85 GLY A O 1
ATOM 686 N N . LEU A 1 86 ? 1.691 17.075 8.221 1.00 95.31 86 LEU A N 1
ATOM 687 C CA . LEU A 1 86 ? 2.130 15.820 7.606 1.00 95.31 86 LEU A CA 1
ATOM 688 C C . LEU A 1 86 ? 1.805 15.818 6.112 1.00 95.31 86 LEU A C 1
ATOM 690 O O . LEU A 1 86 ? 0.744 16.309 5.691 1.00 95.31 86 LEU A O 1
ATOM 694 N N . TYR A 1 87 ? 2.736 15.289 5.324 1.00 91.94 87 TYR A N 1
ATOM 695 C CA . TYR A 1 87 ? 2.737 15.407 3.870 1.00 91.94 87 TYR A CA 1
ATOM 696 C C . TYR A 1 87 ? 2.077 14.193 3.214 1.00 91.94 87 TYR A C 1
ATOM 698 O O . TYR A 1 87 ? 2.470 13.054 3.433 1.00 91.94 87 TYR A O 1
ATOM 706 N N . GLY A 1 88 ? 1.094 14.451 2.352 1.00 90.94 88 GLY A N 1
ATOM 707 C CA . GLY A 1 88 ? 0.399 13.400 1.611 1.00 90.94 88 GLY A CA 1
ATOM 708 C C . GLY A 1 88 ? -0.580 12.583 2.460 1.00 90.94 88 GLY A C 1
ATOM 709 O O . GLY A 1 88 ? -0.827 12.866 3.636 1.00 90.94 88 GLY A O 1
ATOM 710 N N . SER A 1 89 ? -1.200 11.591 1.823 1.00 93.12 89 SER A N 1
ATOM 711 C CA . SER A 1 89 ? -2.134 10.670 2.476 1.00 93.12 89 SER A CA 1
ATOM 712 C C . SER A 1 89 ? -1.431 9.740 3.452 1.00 93.12 89 SER A C 1
ATOM 714 O O . SER A 1 89 ? -1.959 9.486 4.529 1.00 93.12 89 SER A O 1
ATOM 716 N N . ASP A 1 90 ? -0.251 9.250 3.096 1.00 95.12 90 ASP A N 1
ATOM 717 C CA . ASP A 1 90 ? 0.329 8.072 3.745 1.00 95.12 90 ASP A CA 1
ATOM 718 C C . ASP A 1 90 ? 0.908 8.415 5.110 1.00 95.12 90 ASP A C 1
ATOM 720 O O . ASP A 1 90 ? 0.701 7.685 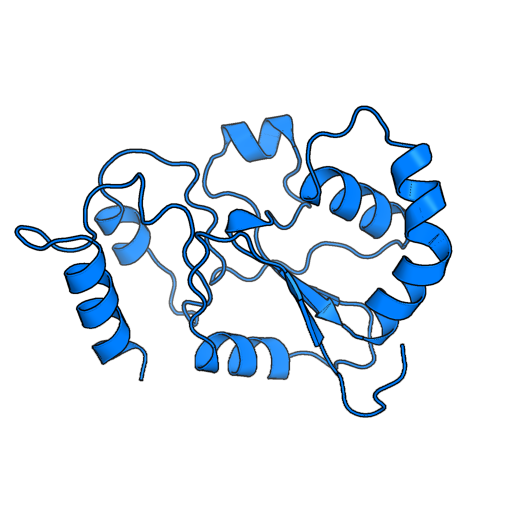6.075 1.00 95.12 90 ASP A O 1
ATOM 724 N N . ASP A 1 91 ? 1.535 9.587 5.210 1.00 95.56 91 ASP A N 1
ATOM 725 C CA . ASP A 1 91 ? 2.072 10.135 6.455 1.00 95.56 91 ASP A CA 1
ATOM 726 C C . ASP A 1 91 ? 0.937 10.379 7.465 1.00 95.56 91 ASP A C 1
ATOM 728 O O . ASP A 1 91 ? 0.976 9.968 8.627 1.00 95.56 91 ASP A O 1
ATOM 732 N N . ARG A 1 92 ? -0.182 10.936 6.987 1.00 96.00 92 ARG A N 1
ATOM 733 C CA . ARG A 1 92 ? -1.392 11.124 7.802 1.00 96.00 92 ARG A CA 1
ATOM 734 C C . ARG A 1 92 ? -2.031 9.797 8.189 1.00 96.00 92 ARG A C 1
ATOM 736 O O . ARG A 1 92 ? -2.459 9.640 9.330 1.00 96.00 92 ARG A O 1
ATOM 743 N N . MET A 1 93 ? -2.085 8.840 7.267 1.00 96.44 93 MET A N 1
ATOM 744 C CA . MET A 1 93 ? -2.574 7.493 7.544 1.00 96.44 93 MET A CA 1
ATOM 745 C C . MET A 1 93 ? -1.719 6.814 8.613 1.00 96.44 93 MET A C 1
ATOM 747 O O . MET A 1 93 ? -2.284 6.277 9.564 1.00 96.44 93 MET A O 1
ATOM 751 N N . GLN A 1 94 ? -0.389 6.903 8.532 1.00 96.94 94 GLN A N 1
ATOM 752 C CA . GLN A 1 94 ? 0.523 6.391 9.554 1.00 96.94 94 GLN A CA 1
ATOM 753 C C . GLN A 1 94 ? 0.233 7.011 10.924 1.00 96.94 94 GLN A C 1
ATOM 755 O O . GLN A 1 94 ? 0.142 6.275 11.911 1.00 96.94 94 GLN A O 1
ATOM 760 N N . ALA A 1 95 ? 0.016 8.326 10.994 1.00 97.25 95 ALA A N 1
ATOM 761 C CA . ALA A 1 95 ? -0.320 8.994 12.248 1.00 97.25 95 ALA A CA 1
ATOM 762 C C . ALA A 1 95 ? -1.651 8.490 12.832 1.00 97.25 95 ALA A C 1
ATOM 764 O O . ALA A 1 95 ? -1.736 8.197 14.027 1.00 97.25 95 ALA A O 1
ATOM 765 N N . CYS A 1 96 ? -2.678 8.300 11.997 1.00 97.94 96 CYS A N 1
ATOM 766 C CA . CYS A 1 96 ? -3.960 7.755 12.451 1.00 97.94 96 CYS A CA 1
ATOM 767 C C . CYS A 1 96 ? -3.851 6.291 12.896 1.00 97.94 96 CYS A C 1
ATOM 769 O O . CYS A 1 96 ? -4.482 5.902 13.880 1.00 97.94 96 CYS A O 1
ATOM 771 N N . MET A 1 97 ? -3.029 5.479 12.224 1.00 98.12 97 MET A N 1
ATOM 772 C CA . MET A 1 97 ? -2.758 4.102 12.650 1.00 98.12 97 MET A CA 1
ATOM 773 C C . MET A 1 97 ? -2.034 4.065 13.998 1.00 98.12 97 MET A C 1
ATOM 775 O O . MET A 1 97 ? -2.395 3.264 14.861 1.00 98.12 97 MET A O 1
ATOM 779 N N . ALA A 1 98 ? -1.087 4.980 14.226 1.00 97.19 98 ALA A N 1
ATOM 780 C CA . ALA A 1 98 ? -0.410 5.124 15.510 1.00 97.19 98 ALA A CA 1
ATOM 781 C C . ALA A 1 98 ? -1.378 5.527 16.638 1.00 97.19 98 ALA A C 1
ATOM 783 O O . ALA A 1 98 ? -1.317 4.947 17.721 1.00 97.19 98 ALA A O 1
ATOM 784 N N . GLU A 1 99 ? -2.320 6.445 16.386 1.00 97.56 99 GLU A N 1
ATOM 785 C CA . GLU A 1 99 ? -3.384 6.783 17.348 1.00 97.56 99 GLU A CA 1
ATOM 786 C C . GLU A 1 99 ? -4.290 5.585 17.680 1.00 97.56 99 GLU A C 1
ATOM 788 O O . GLU A 1 99 ? -4.733 5.433 18.820 1.00 97.56 99 GLU A O 1
ATOM 793 N N . LEU A 1 100 ? -4.559 4.725 16.695 1.00 98.06 100 LEU A N 1
ATOM 794 C CA . LEU A 1 100 ? -5.322 3.488 16.877 1.00 98.06 100 LEU A CA 1
ATOM 795 C C . LEU A 1 100 ? -4.495 2.358 17.517 1.00 98.06 100 LEU A C 1
ATOM 797 O O . LEU A 1 100 ? -5.053 1.306 17.829 1.00 98.06 100 LEU A O 1
ATOM 801 N N . GLY A 1 101 ? -3.189 2.559 17.722 1.00 98.00 101 GLY A N 1
ATOM 802 C CA . GLY A 1 101 ? -2.276 1.553 18.264 1.00 98.00 101 GLY A CA 1
ATOM 803 C C . GLY A 1 101 ? -2.007 0.387 17.309 1.00 98.00 101 GLY A C 1
ATOM 804 O O . GLY A 1 101 ? -1.681 -0.707 17.766 1.00 98.00 101 GLY A O 1
ATOM 805 N N . VAL A 1 102 ? -2.167 0.596 15.999 1.00 98.50 102 VAL A N 1
ATOM 806 C CA . VAL A 1 102 ? -2.003 -0.443 14.976 1.00 98.50 102 VAL A CA 1
ATOM 807 C C . VAL A 1 102 ? -0.679 -0.237 14.237 1.00 98.50 102 VAL A C 1
ATOM 809 O O . VAL A 1 102 ? -0.546 0.731 13.489 1.00 98.50 102 VAL A O 1
ATOM 812 N N . PRO A 1 103 ? 0.320 -1.116 14.429 1.00 97.81 103 PRO A N 1
ATOM 813 C CA . PRO A 1 103 ? 1.596 -0.997 13.740 1.00 97.81 103 PRO A CA 1
ATOM 814 C C . PRO A 1 103 ? 1.503 -1.471 12.286 1.00 97.81 103 PRO A C 1
ATOM 816 O O . PRO A 1 103 ? 0.634 -2.267 11.920 1.00 97.81 103 PRO A O 1
ATOM 819 N N . LEU A 1 104 ? 2.463 -1.034 11.470 1.00 98.44 104 LEU A N 1
ATOM 820 C CA . LEU A 1 104 ? 2.672 -1.579 10.134 1.00 98.44 104 LEU A CA 1
ATOM 821 C C . LEU A 1 104 ? 3.027 -3.070 10.206 1.00 98.44 104 LEU A C 1
ATOM 823 O O . LEU A 1 104 ? 4.015 -3.465 10.826 1.00 98.44 104 LEU A O 1
ATOM 827 N N . THR A 1 105 ? 2.251 -3.884 9.503 1.00 98.31 105 THR A N 1
ATOM 828 C CA . THR A 1 105 ? 2.578 -5.272 9.180 1.00 98.31 105 THR A CA 1
ATOM 829 C C . THR A 1 105 ? 3.323 -5.277 7.852 1.00 98.31 105 THR A C 1
ATOM 831 O O . 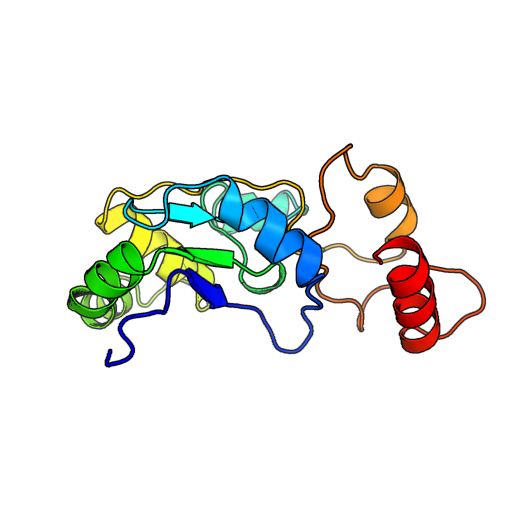THR A 1 105 ? 2.725 -5.082 6.794 1.00 98.31 105 THR A O 1
ATOM 834 N N . LYS A 1 106 ? 4.649 -5.427 7.917 1.00 97.19 106 LYS A N 1
ATOM 835 C CA . LYS A 1 106 ? 5.512 -5.283 6.745 1.00 97.19 106 LYS A CA 1
ATOM 836 C C . LYS A 1 106 ? 5.478 -6.531 5.863 1.00 97.19 106 LYS A C 1
ATOM 838 O O . LYS A 1 106 ? 5.908 -7.597 6.294 1.00 97.19 106 LYS A O 1
ATOM 843 N N . GLU A 1 107 ? 5.055 -6.358 4.617 1.00 97.44 107 GLU A N 1
ATOM 844 C CA . GLU A 1 107 ? 5.075 -7.373 3.565 1.00 97.44 107 GLU A CA 1
ATOM 845 C C . GLU A 1 107 ? 6.070 -6.978 2.473 1.00 97.44 107 GLU A C 1
ATOM 847 O O . GLU A 1 107 ? 5.918 -5.955 1.811 1.00 97.44 107 GLU A O 1
ATOM 852 N N . LEU A 1 108 ? 7.096 -7.804 2.264 1.00 94.38 108 LEU A N 1
ATOM 853 C CA . LEU A 1 108 ? 8.224 -7.491 1.371 1.00 94.38 108 LEU A CA 1
ATOM 854 C C . LEU A 1 108 ? 7.875 -7.538 -0.126 1.00 94.38 108 LEU A C 1
ATOM 856 O O . LEU A 1 108 ? 8.745 -7.286 -0.949 1.00 94.38 108 LEU A O 1
ATOM 860 N N . GLY A 1 109 ? 6.638 -7.900 -0.469 1.00 95.19 109 GLY A N 1
ATOM 861 C CA . GLY A 1 109 ? 6.133 -7.898 -1.841 1.00 95.19 109 GLY A CA 1
ATOM 862 C C . GLY A 1 109 ? 5.594 -6.552 -2.321 1.00 95.19 109 GLY A C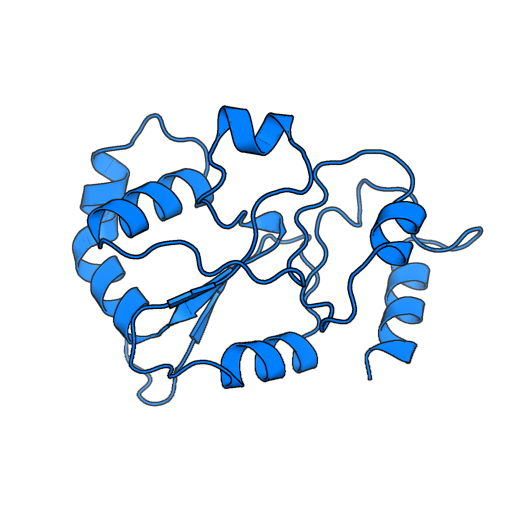 1
ATOM 863 O O . GLY A 1 109 ? 5.304 -6.428 -3.511 1.00 95.19 109 GLY A O 1
ATOM 864 N N . PHE A 1 110 ? 5.414 -5.583 -1.420 1.00 96.56 110 PHE A N 1
ATOM 865 C CA . PHE A 1 110 ? 4.977 -4.233 -1.769 1.00 96.56 110 PHE A CA 1
ATOM 866 C C . PHE A 1 110 ? 6.198 -3.350 -2.012 1.00 96.56 110 PHE A C 1
ATOM 868 O O . PHE A 1 110 ? 7.033 -3.213 -1.115 1.00 96.56 110 PHE A O 1
ATOM 875 N N . HIS A 1 111 ? 6.280 -2.738 -3.194 1.00 94.19 111 HIS A N 1
ATOM 876 C CA . HIS A 1 111 ? 7.435 -1.932 -3.580 1.00 94.19 111 HIS A CA 1
ATOM 877 C C . HIS A 1 111 ? 7.063 -0.512 -4.000 1.00 94.19 111 HIS A C 1
ATOM 879 O O . HIS A 1 111 ? 6.285 -0.314 -4.935 1.00 94.19 111 HIS A O 1
ATOM 885 N N . GLN A 1 112 ? 7.657 0.468 -3.318 1.00 92.50 112 GLN A N 1
ATOM 886 C CA . GLN A 1 112 ? 7.456 1.897 -3.574 1.00 92.50 112 GLN A CA 1
ATOM 887 C C . GLN A 1 112 ? 8.359 2.382 -4.712 1.00 92.50 112 GLN A C 1
ATOM 889 O O . GLN A 1 112 ? 7.961 3.222 -5.500 1.00 92.50 112 GLN A O 1
ATOM 894 N N . TYR A 1 113 ? 9.585 1.868 -4.813 1.00 84.62 113 TYR A N 1
ATOM 895 C CA . TYR A 1 113 ? 10.554 2.256 -5.845 1.00 84.62 113 TYR A CA 1
ATOM 896 C C . TYR A 1 113 ? 10.779 3.767 -6.012 1.00 84.62 113 TYR A C 1
ATOM 898 O O . TYR A 1 113 ? 10.906 4.259 -7.132 1.00 84.62 113 TYR A O 1
ATOM 906 N N . ASP A 1 114 ? 10.983 4.497 -4.911 1.00 80.25 114 ASP A N 1
ATOM 907 C CA . ASP A 1 114 ? 11.520 5.872 -4.956 1.00 80.25 114 ASP A CA 1
ATOM 908 C C . ASP A 1 114 ? 13.033 5.876 -5.275 1.00 80.25 114 ASP A C 1
ATOM 910 O O . ASP A 1 114 ? 13.860 6.452 -4.557 1.00 80.25 114 ASP A O 1
ATOM 914 N N . VAL A 1 115 ? 13.422 5.158 -6.326 1.00 79.12 115 VAL A N 1
ATOM 915 C CA . VAL A 1 115 ? 14.788 5.011 -6.828 1.00 79.12 115 VAL A CA 1
ATOM 916 C C . VAL A 1 115 ? 14.823 5.335 -8.320 1.00 79.12 115 VAL A C 1
ATOM 918 O O . VAL A 1 115 ? 13.836 5.189 -9.035 1.00 79.12 115 VAL A O 1
ATOM 921 N N . HIS A 1 116 ? 15.978 5.771 -8.817 1.00 78.31 116 HIS A N 1
ATOM 922 C CA . HIS A 1 116 ? 16.141 6.149 -10.220 1.00 78.31 116 HIS A CA 1
ATOM 923 C C . HIS A 1 116 ? 16.942 5.113 -11.012 1.00 78.31 116 HIS A C 1
ATOM 925 O O . HIS A 1 116 ? 17.791 4.407 -10.467 1.00 78.31 116 HIS A O 1
ATOM 931 N N . GLY A 1 117 ? 16.716 5.086 -12.327 1.00 82.31 117 GLY A N 1
ATOM 932 C CA . GLY A 1 117 ? 17.456 4.243 -13.263 1.00 82.31 117 GLY A CA 1
ATOM 933 C C . GLY A 1 117 ? 16.812 2.875 -13.468 1.00 82.31 117 GLY A C 1
ATOM 934 O O . GLY A 1 117 ? 15.600 2.770 -13.662 1.00 82.31 117 GLY A O 1
ATOM 935 N N . ASN A 1 118 ? 17.640 1.833 -13.487 1.00 78.88 118 ASN A N 1
ATOM 936 C CA . ASN A 1 118 ? 17.232 0.480 -13.844 1.00 78.88 118 ASN A CA 1
ATOM 937 C C . ASN A 1 118 ? 16.810 -0.346 -12.617 1.00 78.88 118 ASN A C 1
ATOM 939 O O . ASN A 1 118 ? 17.620 -0.597 -11.724 1.00 78.88 118 ASN A O 1
ATOM 943 N N . LEU A 1 119 ? 15.564 -0.833 -12.608 1.00 79.00 119 LEU A N 1
ATOM 944 C CA . LEU A 1 119 ? 15.015 -1.644 -11.512 1.00 79.00 119 LEU A CA 1
ATOM 945 C C . LEU A 1 119 ? 15.490 -3.104 -11.490 1.00 79.00 119 LEU A C 1
ATOM 947 O O . LEU A 1 119 ? 15.220 -3.814 -10.521 1.00 79.00 119 LEU A O 1
ATOM 951 N N . PHE A 1 120 ? 16.190 -3.579 -12.522 1.00 80.88 120 PHE A N 1
ATOM 952 C CA . PHE A 1 120 ? 16.547 -4.991 -12.672 1.00 80.88 120 PHE A CA 1
ATOM 953 C C . PHE A 1 120 ? 17.289 -5.550 -11.457 1.00 80.88 120 PHE A C 1
ATOM 955 O O . PHE A 1 120 ? 16.980 -6.650 -11.014 1.00 80.88 120 PHE A O 1
ATOM 962 N N . GLY A 1 121 ? 18.232 -4.795 -10.886 1.00 79.25 121 GLY A N 1
ATOM 963 C CA . GLY A 1 121 ? 18.979 -5.237 -9.706 1.00 79.25 121 GLY A CA 1
ATOM 964 C C . GLY A 1 121 ? 18.093 -5.445 -8.475 1.00 79.25 121 GLY A C 1
ATOM 965 O O . GLY A 1 121 ? 18.266 -6.428 -7.760 1.00 79.25 121 GLY A O 1
ATOM 966 N N . LEU A 1 122 ? 17.118 -4.559 -8.255 1.00 77.50 122 LEU A N 1
ATOM 967 C CA . LEU A 1 122 ? 16.179 -4.663 -7.134 1.00 77.50 122 LEU A CA 1
ATOM 968 C C . LEU A 1 122 ? 15.201 -5.821 -7.332 1.00 77.50 122 LEU A C 1
ATOM 970 O O . LEU A 1 122 ? 14.999 -6.609 -6.416 1.00 77.50 122 LEU A O 1
ATOM 974 N N . LEU A 1 123 ? 14.659 -5.968 -8.543 1.00 81.38 123 LEU A N 1
ATOM 975 C CA . LEU A 1 123 ? 13.771 -7.080 -8.889 1.00 81.38 123 LEU A CA 1
ATOM 976 C C . LEU A 1 123 ? 14.493 -8.433 -8.841 1.00 81.38 123 LEU A C 1
ATOM 978 O O . LEU A 1 123 ? 13.921 -9.420 -8.394 1.00 81.38 123 LEU A O 1
ATOM 982 N N . ALA A 1 124 ? 15.761 -8.488 -9.255 1.00 83.00 124 ALA A N 1
ATOM 983 C CA . ALA A 1 124 ? 16.583 -9.693 -9.155 1.00 83.00 124 ALA A CA 1
ATOM 984 C C . ALA A 1 124 ? 16.937 -10.050 -7.701 1.00 83.00 124 ALA A C 1
ATOM 986 O O . ALA A 1 124 ? 17.181 -11.217 -7.402 1.00 83.00 124 ALA A O 1
ATOM 987 N N . ALA A 1 125 ? 16.964 -9.058 -6.807 1.00 84.38 125 ALA A N 1
ATOM 988 C CA . ALA A 1 125 ? 17.174 -9.237 -5.374 1.00 84.38 125 ALA A CA 1
ATOM 989 C C . ALA A 1 125 ? 15.868 -9.470 -4.591 1.00 84.38 125 ALA A C 1
ATOM 991 O O . ALA A 1 125 ? 15.920 -9.617 -3.367 1.00 84.38 125 ALA A O 1
ATOM 992 N N . HIS A 1 126 ? 14.713 -9.504 -5.270 1.00 85.94 126 HIS A N 1
ATOM 993 C CA . HIS A 1 126 ? 13.419 -9.767 -4.645 1.00 85.94 126 HIS A CA 1
ATOM 994 C C . HIS A 1 126 ? 13.462 -11.091 -3.863 1.00 85.94 126 HIS A C 1
ATOM 996 O O . HIS A 1 126 ? 13.875 -12.113 -4.424 1.00 85.94 126 HIS A O 1
ATOM 1002 N N . PRO A 1 127 ? 13.079 -11.111 -2.571 1.00 84.50 127 PRO A N 1
ATOM 1003 C CA . PRO A 1 127 ? 13.134 -12.328 -1.770 1.00 84.50 127 PRO A CA 1
ATOM 1004 C C . PRO A 1 127 ? 12.159 -13.393 -2.287 1.00 84.50 127 PRO A C 1
ATOM 1006 O O . PRO A 1 127 ? 11.284 -13.127 -3.108 1.00 84.50 127 PRO A O 1
ATOM 1009 N N . ILE A 1 128 ? 12.272 -14.622 -1.770 1.00 86.31 128 ILE A N 1
ATOM 1010 C CA . ILE A 1 128 ? 11.336 -15.719 -2.075 1.00 86.31 128 ILE A CA 1
ATOM 1011 C C . ILE A 1 128 ? 9.995 -15.459 -1.357 1.00 86.31 128 ILE A C 1
ATOM 1013 O O . ILE A 1 128 ? 9.645 -16.121 -0.384 1.00 86.31 128 ILE A O 1
ATOM 1017 N N . THR A 1 129 ? 9.271 -14.443 -1.820 1.00 88.62 129 THR A N 1
ATOM 1018 C CA . THR A 1 129 ? 7.946 -14.003 -1.371 1.00 88.62 129 THR A CA 1
ATOM 1019 C C . THR A 1 129 ? 7.121 -13.592 -2.596 1.00 88.62 129 THR A C 1
ATOM 1021 O O . THR A 1 129 ? 7.708 -13.210 -3.616 1.00 88.62 129 THR A O 1
ATOM 1024 N N . PRO A 1 130 ? 5.779 -13.648 -2.564 1.00 91.88 130 PRO A N 1
ATOM 1025 C CA . PRO A 1 130 ? 4.973 -13.155 -3.673 1.00 91.88 130 PRO A CA 1
ATOM 1026 C C . PRO A 1 130 ? 5.265 -11.678 -3.965 1.00 91.88 130 PRO A C 1
ATOM 1028 O O . PRO A 1 130 ? 5.221 -10.844 -3.065 1.00 91.88 130 PRO A O 1
ATOM 1031 N N . LEU A 1 131 ? 5.540 -11.347 -5.229 1.00 92.81 131 LEU A N 1
ATOM 1032 C CA . LEU A 1 131 ? 5.553 -9.958 -5.680 1.00 92.81 131 LEU A CA 1
ATOM 1033 C C . LEU A 1 131 ? 4.110 -9.440 -5.679 1.00 92.81 131 LEU A C 1
ATOM 1035 O O . LEU A 1 131 ? 3.260 -10.041 -6.338 1.00 92.81 131 LEU A O 1
ATOM 1039 N N . VAL A 1 132 ? 3.825 -8.369 -4.939 1.00 95.25 132 VAL A N 1
ATOM 1040 C CA . VAL A 1 132 ? 2.460 -7.861 -4.733 1.00 95.25 132 VAL A CA 1
ATOM 1041 C C . VAL A 1 132 ? 2.195 -6.610 -5.554 1.00 95.25 132 VAL A C 1
ATOM 1043 O O . VAL A 1 132 ? 1.154 -6.533 -6.207 1.00 95.25 132 VAL A O 1
ATOM 1046 N N . SER A 1 133 ? 3.114 -5.650 -5.554 1.00 94.75 133 SER A N 1
ATOM 1047 C CA . SER A 1 133 ? 2.929 -4.386 -6.264 1.00 94.75 133 SER A CA 1
ATOM 1048 C C . SER A 1 133 ? 4.246 -3.744 -6.673 1.00 94.75 133 SER A C 1
ATOM 1050 O O . SER A 1 133 ? 5.286 -3.969 -6.056 1.00 94.75 133 SER A O 1
ATOM 1052 N N . LEU A 1 134 ? 4.180 -2.941 -7.733 1.00 92.44 134 LEU A N 1
ATOM 1053 C CA . LEU A 1 134 ? 5.271 -2.109 -8.228 1.00 92.44 134 LEU A CA 1
ATOM 1054 C C . LEU A 1 134 ? 4.726 -0.701 -8.495 1.00 92.44 134 LEU A C 1
ATOM 1056 O O . LEU A 1 134 ? 3.658 -0.568 -9.094 1.00 92.44 134 LEU A O 1
ATOM 1060 N N . HIS A 1 135 ? 5.474 0.325 -8.116 1.00 92.06 135 HIS A N 1
ATOM 1061 C CA . HIS A 1 135 ? 5.136 1.734 -8.329 1.00 92.06 135 HIS A CA 1
ATOM 1062 C C . HIS A 1 135 ? 6.156 2.430 -9.243 1.00 92.06 135 HIS A C 1
ATOM 1064 O O . HIS A 1 135 ? 7.246 1.893 -9.472 1.00 92.06 135 HIS A O 1
ATOM 1070 N N . HIS A 1 136 ? 5.799 3.599 -9.792 1.00 86.38 136 HIS A N 1
ATOM 1071 C CA . HIS A 1 136 ? 6.692 4.448 -10.594 1.00 86.38 136 HIS A CA 1
ATOM 1072 C C . HIS A 1 136 ? 7.300 3.779 -11.847 1.00 86.38 136 HIS A C 1
ATOM 1074 O O . HIS A 1 136 ? 8.398 4.101 -12.317 1.00 86.38 136 HIS A O 1
ATOM 1080 N N . LEU A 1 137 ? 6.569 2.838 -12.450 1.00 79.25 137 LEU A N 1
ATOM 1081 C CA . LEU A 1 137 ? 7.016 2.105 -13.643 1.00 79.25 137 LEU A CA 1
ATOM 1082 C C . LEU A 1 137 ? 7.104 2.976 -14.907 1.00 79.25 137 LEU A C 1
ATOM 1084 O O . LEU A 1 137 ? 7.713 2.571 -15.900 1.00 79.25 137 LEU A O 1
ATOM 1088 N N . ASP A 1 138 ? 6.496 4.157 -14.883 1.00 75.25 138 ASP A N 1
ATOM 1089 C CA . ASP A 1 138 ? 6.483 5.177 -15.929 1.00 75.25 138 ASP A CA 1
ATOM 1090 C C . ASP A 1 138 ? 7.724 6.091 -15.908 1.00 75.25 138 ASP A C 1
ATOM 1092 O O . ASP A 1 138 ? 8.131 6.583 -16.968 1.00 75.25 138 ASP A O 1
ATOM 1096 N N . VAL A 1 139 ? 8.371 6.256 -14.749 1.00 78.50 139 VAL A N 1
ATOM 1097 C CA . VAL A 1 139 ? 9.550 7.124 -14.564 1.00 78.50 139 VAL A CA 1
ATOM 1098 C C . VAL A 1 139 ? 10.885 6.372 -14.570 1.00 78.50 139 VAL A C 1
ATOM 1100 O O . VAL A 1 139 ? 11.911 6.944 -14.943 1.00 78.50 139 VAL A O 1
ATOM 1103 N N . VAL A 1 140 ? 10.892 5.078 -14.247 1.00 79.94 140 VAL A N 1
ATOM 1104 C CA . VAL A 1 140 ? 12.091 4.213 -14.285 1.00 79.94 140 VAL A CA 1
ATOM 1105 C C . VAL A 1 140 ? 12.406 3.699 -15.693 1.00 79.94 140 VAL A C 1
ATOM 1107 O O . VAL A 1 140 ? 11.570 3.757 -16.602 1.00 79.94 140 VAL A O 1
ATOM 1110 N N . GLU A 1 141 ? 13.623 3.196 -15.917 1.00 81.06 141 GLU A N 1
ATOM 1111 C CA . GLU A 1 141 ? 13.951 2.504 -17.170 1.00 81.06 141 GLU A CA 1
ATOM 1112 C C . GLU A 1 141 ? 13.085 1.241 -17.344 1.00 81.06 141 GLU A C 1
ATOM 1114 O O . GLU A 1 141 ? 12.720 0.604 -16.352 1.00 81.06 141 GLU A O 1
ATOM 1119 N N . PRO A 1 142 ? 12.757 0.829 -18.585 1.00 80.06 142 PRO A N 1
ATOM 1120 C CA . PRO A 1 142 ? 12.056 -0.430 -18.812 1.00 80.06 142 PRO A CA 1
ATOM 1121 C C . PRO A 1 142 ? 12.765 -1.607 -18.124 1.00 80.06 142 PRO A C 1
ATOM 1123 O O . PRO A 1 142 ? 13.966 -1.797 -18.298 1.00 80.06 142 PRO A O 1
ATOM 1126 N N . ILE A 1 143 ? 11.998 -2.432 -17.398 1.00 81.12 143 ILE A N 1
ATOM 1127 C CA . ILE A 1 143 ? 12.510 -3.594 -16.640 1.00 81.12 143 ILE A CA 1
ATOM 1128 C C . ILE A 1 143 ? 13.346 -4.533 -17.523 1.00 81.12 143 ILE A C 1
ATOM 1130 O O . ILE A 1 143 ? 14.340 -5.105 -17.080 1.00 81.12 143 ILE A O 1
ATOM 1134 N N . PHE A 1 144 ? 12.936 -4.697 -18.783 1.00 81.81 144 PHE A N 1
ATOM 1135 C CA . PHE A 1 144 ? 13.660 -5.487 -19.770 1.00 81.81 144 PHE A CA 1
ATOM 1136 C C . PHE A 1 144 ? 14.302 -4.570 -20.818 1.00 81.81 144 PHE A C 1
ATOM 1138 O O . PHE A 1 144 ? 13.656 -3.621 -21.274 1.00 81.81 144 PHE A O 1
ATOM 1145 N N . PRO A 1 145 ? 15.532 -4.871 -21.269 1.00 82.44 145 PRO A N 1
ATOM 1146 C CA . PRO A 1 145 ? 16.188 -4.083 -22.303 1.00 82.44 145 PRO A CA 1
ATOM 1147 C C . PRO A 1 145 ? 15.442 -4.188 -23.640 1.00 82.44 145 PRO A C 1
ATOM 1149 O O . PRO A 1 145 ? 14.808 -5.203 -23.947 1.00 82.44 145 PRO A O 1
ATOM 1152 N N . ASN A 1 146 ? 15.576 -3.150 -24.470 1.00 85.94 146 ASN A N 1
ATOM 1153 C CA . ASN A 1 146 ? 15.070 -3.093 -25.849 1.00 85.94 146 ASN A CA 1
ATOM 1154 C C . ASN A 1 146 ? 13.547 -3.269 -26.003 1.00 85.94 146 ASN A C 1
ATOM 1156 O O . ASN A 1 146 ? 13.072 -3.647 -27.075 1.00 85.94 146 ASN A O 1
ATOM 1160 N N . VAL A 1 147 ? 12.769 -2.995 -24.956 1.00 86.50 147 VAL A N 1
ATOM 1161 C CA . VAL A 1 147 ? 11.304 -2.957 -25.022 1.00 86.50 147 VAL A CA 1
ATOM 1162 C C . VAL A 1 147 ? 10.758 -1.692 -24.377 1.00 86.50 147 VAL A C 1
ATOM 1164 O O . VAL A 1 147 ? 11.398 -1.071 -23.534 1.00 86.50 147 VAL A O 1
ATOM 1167 N N . THR A 1 148 ? 9.547 -1.309 -24.768 1.00 87.38 148 THR A N 1
ATOM 1168 C CA . THR A 1 148 ? 8.807 -0.235 -24.091 1.00 87.38 148 THR A CA 1
ATOM 1169 C C . THR A 1 148 ? 8.373 -0.671 -22.688 1.00 87.38 148 THR A C 1
ATOM 1171 O O . THR A 1 148 ? 8.232 -1.865 -22.421 1.00 87.38 148 THR A O 1
ATOM 1174 N N . ARG A 1 149 ? 8.077 0.289 -21.802 1.00 83.62 149 ARG A N 1
ATOM 1175 C CA . ARG A 1 149 ? 7.564 0.021 -20.443 1.00 83.62 149 ARG A CA 1
ATOM 1176 C C . ARG A 1 149 ? 6.329 -0.880 -20.453 1.00 83.62 149 ARG A C 1
ATOM 1178 O O . ARG A 1 149 ? 6.306 -1.897 -19.774 1.00 83.62 149 ARG A O 1
ATOM 1185 N N . LEU A 1 150 ? 5.356 -0.595 -21.323 1.00 84.56 150 LEU A N 1
ATOM 1186 C CA . LEU A 1 150 ? 4.150 -1.419 -21.461 1.00 84.56 150 LEU A CA 1
ATOM 1187 C C . LEU A 1 150 ? 4.463 -2.858 -21.903 1.00 84.56 150 LEU A C 1
ATOM 1189 O O . LEU A 1 150 ? 3.876 -3.811 -21.398 1.00 84.56 150 LEU A O 1
ATOM 1193 N N . GLN A 1 151 ? 5.385 -3.037 -22.853 1.00 85.88 151 GLN A N 1
ATOM 1194 C CA . GLN A 1 151 ? 5.820 -4.374 -23.269 1.00 85.88 151 GLN A CA 1
ATOM 1195 C C . GLN A 1 151 ? 6.568 -5.099 -22.147 1.00 85.88 151 GLN A C 1
ATOM 1197 O O . GLN A 1 151 ? 6.411 -6.311 -22.010 1.00 85.88 151 GLN A O 1
ATOM 1202 N N . ALA A 1 152 ? 7.356 -4.377 -21.348 1.00 84.38 152 ALA A N 1
ATOM 1203 C CA . ALA A 1 152 ? 8.041 -4.938 -20.194 1.00 84.38 152 ALA A CA 1
ATOM 1204 C C . ALA A 1 152 ? 7.042 -5.441 -19.141 1.00 84.38 152 ALA A C 1
ATOM 1206 O O . ALA A 1 152 ? 7.173 -6.576 -18.690 1.00 84.38 152 ALA A O 1
ATOM 1207 N N . LEU A 1 153 ? 5.998 -4.662 -18.838 1.00 82.06 153 LEU A N 1
ATOM 1208 C CA . LEU A 1 153 ? 4.935 -5.068 -17.910 1.00 82.06 153 LEU A CA 1
ATOM 1209 C C . LEU A 1 153 ? 4.176 -6.298 -18.404 1.00 82.06 153 LEU A C 1
ATOM 1211 O O . LEU A 1 153 ? 4.036 -7.267 -17.666 1.00 82.06 153 LEU A O 1
ATOM 1215 N N . LYS A 1 154 ? 3.797 -6.332 -19.687 1.00 82.88 154 LYS A N 1
ATOM 1216 C CA . LYS A 1 154 ? 3.164 -7.522 -20.281 1.00 82.88 154 LYS A CA 1
ATOM 1217 C C . LYS A 1 154 ? 4.042 -8.768 -20.195 1.00 82.88 154 LYS A C 1
ATOM 1219 O O . LYS A 1 154 ? 3.525 -9.867 -20.046 1.00 82.88 154 LYS A O 1
ATOM 1224 N N . ARG A 1 155 ? 5.367 -8.623 -20.316 1.00 83.19 155 ARG A N 1
ATOM 1225 C CA . ARG A 1 155 ? 6.301 -9.745 -20.137 1.00 83.19 155 ARG A CA 1
ATOM 1226 C C . ARG A 1 155 ? 6.399 -10.181 -18.686 1.00 83.19 155 ARG A C 1
ATOM 1228 O O . ARG A 1 155 ? 6.542 -11.373 -18.449 1.00 83.19 155 ARG A O 1
ATOM 1235 N N . LEU A 1 156 ? 6.320 -9.240 -17.750 1.00 78.12 156 LEU A N 1
ATOM 1236 C CA . LEU A 1 156 ? 6.320 -9.528 -16.324 1.00 78.12 156 LEU A CA 1
ATOM 1237 C C . LEU A 1 156 ? 5.040 -10.258 -15.895 1.00 78.12 156 LEU A C 1
ATOM 1239 O O . LEU A 1 156 ? 5.104 -11.120 -15.034 1.00 78.12 156 LEU A O 1
ATOM 1243 N N . GLU A 1 157 ? 3.893 -9.982 -16.522 1.00 73.12 157 GLU A N 1
ATOM 1244 C CA . GLU A 1 157 ? 2.636 -10.694 -16.237 1.00 73.12 157 GLU A CA 1
ATOM 1245 C C . GLU A 1 157 ? 2.686 -12.191 -16.575 1.00 73.12 157 GLU A C 1
ATOM 1247 O O . GLU A 1 157 ? 1.974 -12.977 -15.956 1.00 73.12 157 GLU A O 1
ATOM 1252 N N . ILE A 1 158 ? 3.521 -12.605 -17.536 1.00 70.50 158 ILE A N 1
ATOM 1253 C CA . ILE A 1 158 ? 3.622 -14.006 -17.975 1.00 70.50 158 ILE A CA 1
ATOM 1254 C C . I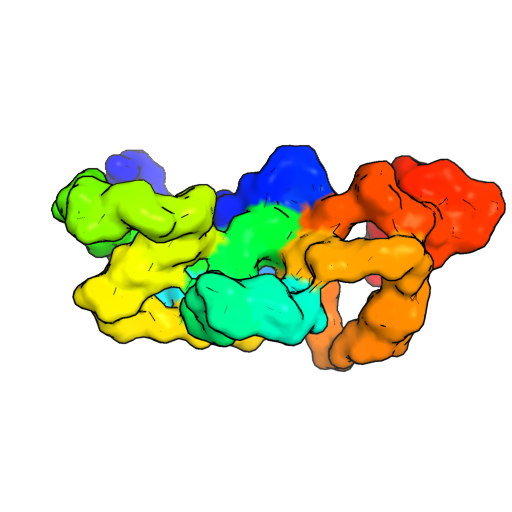LE A 1 158 ? 4.050 -14.943 -16.829 1.00 70.50 158 ILE A C 1
ATOM 1256 O O . ILE A 1 158 ? 3.345 -15.923 -16.608 1.00 70.50 158 ILE A O 1
ATOM 1260 N N . PRO A 1 159 ? 5.154 -14.688 -16.094 1.00 64.50 159 PRO A N 1
ATOM 1261 C CA . PRO A 1 159 ? 5.550 -15.509 -14.948 1.00 64.50 159 PRO A CA 1
ATOM 1262 C C . PRO A 1 159 ? 4.707 -15.284 -13.683 1.00 64.50 159 PRO A C 1
ATOM 1264 O O . PRO A 1 159 ? 4.887 -16.015 -12.716 1.00 64.50 159 PRO A O 1
ATOM 1267 N N . MET A 1 160 ? 3.836 -14.268 -13.649 1.00 65.44 160 MET A N 1
ATOM 1268 C CA . MET A 1 160 ? 3.011 -13.945 -12.474 1.00 65.44 160 MET A CA 1
ATOM 1269 C C . MET A 1 160 ? 1.654 -14.670 -12.452 1.00 65.44 160 MET A C 1
ATOM 1271 O O . MET A 1 160 ? 0.935 -14.553 -11.460 1.00 65.44 160 MET A O 1
ATOM 1275 N N . ARG A 1 161 ? 1.316 -15.412 -13.514 1.00 56.09 161 ARG A N 1
ATOM 1276 C CA . ARG A 1 161 ? 0.170 -16.336 -13.583 1.00 56.09 161 ARG A CA 1
ATOM 1277 C C . ARG A 1 161 ? 0.594 -17.751 -13.207 1.00 56.09 161 ARG A C 1
ATOM 1279 O O . ARG A 1 161 ? -0.170 -18.405 -12.463 1.00 56.09 161 ARG A O 1
#

Secondary structure (DSSP, 8-state):
---TT--EEEE--TT-EE-HHHHHHHHTTS-TTS--EEE---S-HHHHHHS-TTPPPTTT-EEEEHHHHHHHHTTHHHHHHH-TTS-HHHHHHHHHHHHTT--EEE-TTEE-----S-THHHHHT--SS---EE--TTTSPPSSTTS-HHHHHHHHHTTT-

Sequence (161 aa):
MGNNNVRWFVMGDDDTVFVTDNLVRVLNMYDHNQYYYIGSSSESHLQNIYFSYGMAYGGSGFAISYPLAKALDKMQDKCIQRYPGLYGSDDRMQACMAELGVPLTKELGFHQYDVHGNLFGLLAAHPITPLVSLHHLDVVEPIFPNVTRLQALKRLEIPMR